Protein AF-A0A0T6AW36-F1 (afdb_monomer_lite)

Secondary structure (DSSP, 8-state):
-------EEEEEE-TTS-EEEEEES-----------TT-SSTTPPP-GGGGT-PPP----SEETTEE-S--HHHHHHHT---GGGTTS-EEEEETTEEEEE-------------S--

Structure (mmCIF, N/CA/C/O backbone):
data_AF-A0A0T6AW36-F1
#
_entry.id   AF-A0A0T6AW36-F1
#
loop_
_atom_site.group_PDB
_atom_site.id
_atom_site.type_symbol
_atom_site.label_atom_id
_atom_site.label_alt_id
_atom_site.label_comp_id
_atom_site.label_asym_id
_atom_site.label_entity_id
_atom_site.label_seq_id
_atom_site.pdbx_PDB_ins_code
_atom_site.Cartn_x
_atom_site.Cartn_y
_atom_site.Cartn_z
_atom_site.occupancy
_atom_site.B_iso_or_equiv
_atom_site.auth_seq_id
_atom_site.auth_comp_id
_atom_site.auth_asym_id
_atom_site.auth_atom_id
_atom_site.pdbx_PDB_model_num
ATOM 1 N N . MET A 1 1 ? -12.308 -7.978 -17.381 1.00 54.38 1 MET A N 1
ATOM 2 C CA . MET A 1 1 ? -11.086 -7.158 -17.254 1.00 54.38 1 MET A CA 1
ATOM 3 C C . MET A 1 1 ? -10.209 -7.868 -16.243 1.00 54.38 1 MET A C 1
ATOM 5 O O . MET A 1 1 ? -10.606 -7.950 -15.087 1.00 54.38 1 MET A O 1
ATOM 9 N N . GLU A 1 2 ? -9.123 -8.490 -16.688 1.00 70.62 2 GLU A N 1
ATOM 10 C CA . GLU A 1 2 ? -8.188 -9.165 -15.784 1.00 70.62 2 GLU A CA 1
ATOM 11 C C . GLU A 1 2 ? -7.526 -8.128 -14.873 1.00 70.62 2 GLU A C 1
ATOM 13 O O . GLU A 1 2 ? -7.161 -7.035 -15.310 1.00 70.62 2 GLU A O 1
ATOM 18 N N . VAL A 1 3 ? -7.455 -8.436 -13.582 1.00 79.19 3 VAL A N 1
ATOM 19 C CA . VAL A 1 3 ? -6.803 -7.591 -12.582 1.00 79.19 3 VAL A CA 1
ATOM 20 C C . VAL A 1 3 ? -5.428 -8.178 -12.297 1.00 79.19 3 VAL A C 1
ATOM 22 O O . VAL A 1 3 ? -5.330 -9.283 -11.778 1.00 79.19 3 VAL A O 1
ATOM 25 N N . ASN A 1 4 ? -4.374 -7.434 -12.632 1.00 86.19 4 ASN A N 1
ATOM 26 C CA . ASN A 1 4 ? -2.994 -7.843 -12.381 1.00 86.19 4 ASN A CA 1
ATOM 27 C C . ASN A 1 4 ? -2.525 -7.248 -11.043 1.00 86.19 4 ASN A C 1
ATOM 29 O O . ASN A 1 4 ? -2.314 -6.033 -10.971 1.00 86.19 4 ASN A O 1
ATOM 33 N N . PRO A 1 5 ? -2.406 -8.044 -9.963 1.00 90.00 5 PRO A N 1
ATOM 34 C CA . PRO A 1 5 ? -1.929 -7.536 -8.682 1.00 90.00 5 PRO A CA 1
ATOM 35 C C . PRO A 1 5 ? -0.445 -7.159 -8.785 1.00 90.00 5 PRO A C 1
ATOM 37 O O . PRO A 1 5 ? 0.387 -7.996 -9.119 1.00 90.00 5 PRO A O 1
ATOM 40 N N . LEU A 1 6 ? -0.117 -5.899 -8.485 1.00 90.81 6 LEU A N 1
ATOM 41 C CA . LEU A 1 6 ? 1.259 -5.388 -8.547 1.00 90.81 6 LEU A CA 1
ATOM 42 C C . LEU A 1 6 ? 1.986 -5.487 -7.205 1.00 90.81 6 LEU A C 1
ATOM 44 O O . LEU A 1 6 ? 3.135 -5.908 -7.132 1.00 90.81 6 LEU A O 1
ATOM 48 N N . SER A 1 7 ? 1.333 -5.042 -6.130 1.00 91.00 7 SER A N 1
ATOM 49 C CA . SER A 1 7 ? 1.919 -5.052 -4.791 1.00 91.00 7 SER A CA 1
ATOM 50 C C . SER A 1 7 ? 0.849 -5.019 -3.706 1.00 91.00 7 SER A C 1
ATOM 52 O O . SER A 1 7 ? -0.271 -4.553 -3.927 1.00 91.00 7 SER A O 1
ATOM 54 N N . ILE A 1 8 ? 1.218 -5.512 -2.527 1.00 92.88 8 ILE A N 1
ATOM 55 C CA . ILE A 1 8 ? 0.453 -5.415 -1.288 1.00 92.88 8 ILE A CA 1
ATOM 56 C C . ILE A 1 8 ? 1.187 -4.429 -0.386 1.00 92.88 8 ILE A C 1
ATOM 58 O O . ILE A 1 8 ? 2.390 -4.564 -0.156 1.00 92.88 8 ILE A O 1
ATOM 62 N N . ILE A 1 9 ? 0.458 -3.435 0.119 1.00 93.38 9 ILE A N 1
ATOM 63 C CA . ILE A 1 9 ? 0.996 -2.393 0.991 1.00 93.38 9 ILE A CA 1
ATOM 64 C C . ILE A 1 9 ? 0.205 -2.409 2.295 1.00 93.38 9 ILE A C 1
ATOM 66 O O . ILE A 1 9 ? -1.018 -2.274 2.290 1.00 93.38 9 ILE A O 1
ATOM 70 N N . LEU A 1 10 ? 0.914 -2.556 3.410 1.00 93.19 10 LEU A N 1
ATOM 71 C CA . LEU A 1 10 ? 0.361 -2.445 4.752 1.00 93.19 10 LEU A CA 1
ATOM 72 C C . LEU A 1 10 ? 0.954 -1.211 5.423 1.00 93.19 10 LEU A C 1
ATOM 74 O O . LEU A 1 10 ? 2.163 -1.131 5.633 1.00 93.19 10 LEU A O 1
ATOM 78 N N . VAL A 1 11 ? 0.089 -0.266 5.780 1.00 92.31 11 VAL A N 1
ATOM 79 C CA . VAL A 1 11 ? 0.473 0.933 6.525 1.00 92.31 11 VAL A CA 1
ATOM 80 C C . VAL A 1 11 ? -0.093 0.846 7.933 1.00 92.31 11 VAL A C 1
ATOM 82 O O . VAL A 1 11 ? -1.292 0.642 8.118 1.00 92.31 11 VAL A O 1
ATOM 85 N N . LYS A 1 12 ? 0.777 1.008 8.931 1.00 90.94 12 LYS A N 1
ATOM 86 C CA . LYS A 1 12 ? 0.397 1.168 10.336 1.00 90.94 12 LYS A CA 1
ATOM 87 C C . LYS A 1 12 ? 0.707 2.601 10.752 1.00 90.94 12 LYS A C 1
ATOM 89 O O . LYS A 1 12 ? 1.858 3.022 10.685 1.00 90.94 12 LYS A O 1
ATOM 94 N N . SER A 1 13 ? -0.300 3.315 11.237 1.00 86.75 13 SER A N 1
ATOM 95 C CA . SER A 1 13 ? -0.136 4.626 11.868 1.00 86.75 13 SER A CA 1
ATOM 96 C C . SER A 1 13 ? -0.258 4.478 13.384 1.00 86.75 13 SER A C 1
ATOM 98 O O . SER A 1 13 ? -1.217 3.876 13.867 1.00 86.75 13 SER A O 1
ATOM 100 N N . ASP A 1 14 ? 0.724 4.977 14.131 1.00 82.81 14 ASP A N 1
ATOM 101 C CA . ASP A 1 14 ? 0.688 5.024 15.595 1.00 82.81 14 ASP A CA 1
ATOM 102 C C . ASP A 1 14 ? 0.109 6.362 16.090 1.00 82.81 14 ASP A C 1
ATOM 104 O O . ASP A 1 14 ? 0.076 7.355 15.360 1.00 82.81 14 ASP A O 1
ATOM 108 N N . SER A 1 15 ? -0.336 6.413 17.346 1.00 73.62 15 SER A N 1
ATOM 109 C CA . SER A 1 15 ? -0.949 7.611 17.943 1.00 73.62 15 SER A CA 1
ATOM 110 C C . SER A 1 15 ? 0.022 8.786 18.075 1.00 73.62 15 SER A C 1
ATOM 112 O O . SER A 1 15 ? -0.408 9.933 18.164 1.00 73.62 15 SER A O 1
ATOM 114 N N . LYS A 1 16 ? 1.329 8.508 18.053 1.00 80.19 16 LYS A N 1
ATOM 115 C CA . LYS A 1 16 ? 2.406 9.507 18.104 1.00 80.19 16 LYS A CA 1
ATOM 116 C C . LYS A 1 16 ? 2.696 10.174 16.755 1.00 80.19 16 LYS A C 1
ATOM 118 O O . LYS A 1 16 ? 3.552 11.045 16.691 1.00 80.19 16 LYS A O 1
ATOM 123 N N . GLY A 1 17 ? 2.000 9.773 15.690 1.00 79.88 17 GLY A N 1
ATOM 124 C CA . GLY A 1 17 ? 2.238 10.266 14.332 1.00 79.88 17 GLY A CA 1
ATOM 125 C C . GLY A 1 17 ? 3.243 9.434 13.533 1.00 79.88 17 GLY A C 1
ATOM 126 O O . GLY A 1 17 ? 3.357 9.641 12.326 1.00 79.88 17 GLY A O 1
ATOM 127 N N . ASP A 1 18 ? 3.900 8.456 14.164 1.00 86.75 18 ASP A N 1
ATOM 128 C CA . ASP A 1 18 ? 4.804 7.524 13.491 1.00 86.75 18 ASP A CA 1
ATOM 129 C C . ASP A 1 18 ? 4.050 6.625 12.508 1.00 86.75 18 ASP A C 1
ATOM 131 O O . ASP A 1 18 ? 2.949 6.132 12.785 1.00 86.75 18 ASP A O 1
ATOM 135 N N . ARG A 1 19 ? 4.662 6.386 11.345 1.00 89.88 19 ARG A N 1
ATOM 136 C CA . ARG A 1 19 ? 4.085 5.578 10.268 1.00 89.88 19 ARG A CA 1
ATOM 137 C C . ARG A 1 19 ? 5.070 4.505 9.849 1.00 89.88 19 ARG A C 1
ATOM 139 O O . ARG A 1 19 ? 6.213 4.794 9.513 1.00 89.88 19 ARG A O 1
ATOM 146 N N . LEU A 1 20 ? 4.601 3.265 9.848 1.00 90.94 20 LEU A N 1
ATOM 147 C CA . LEU A 1 20 ? 5.333 2.127 9.312 1.00 90.94 20 LEU A CA 1
ATOM 148 C C . LEU A 1 20 ? 4.661 1.683 8.022 1.00 90.94 20 LEU A C 1
ATOM 150 O O . LEU A 1 20 ? 3.435 1.573 7.966 1.00 90.94 20 LEU A O 1
ATOM 154 N N . LEU A 1 21 ? 5.470 1.404 7.006 1.00 92.62 21 LEU A N 1
ATOM 155 C CA . LEU A 1 21 ? 5.019 0.863 5.736 1.00 92.62 21 LEU A CA 1
ATOM 156 C C . LEU A 1 21 ? 5.730 -0.457 5.466 1.00 92.62 21 LEU A C 1
ATOM 158 O O . LEU A 1 21 ? 6.956 -0.533 5.487 1.00 92.62 21 LEU A O 1
ATOM 162 N N . PHE A 1 22 ? 4.941 -1.477 5.159 1.00 92.50 22 PHE A N 1
ATOM 163 C CA . PHE A 1 22 ? 5.409 -2.751 4.637 1.00 92.50 22 PHE A CA 1
ATOM 164 C C . PHE A 1 22 ? 4.909 -2.894 3.204 1.00 92.50 22 PHE A C 1
ATOM 166 O O . PHE A 1 22 ? 3.724 -2.691 2.938 1.00 92.50 22 PHE A O 1
ATOM 173 N N . ARG A 1 23 ? 5.808 -3.248 2.282 1.00 91.69 23 ARG A N 1
ATOM 174 C CA . ARG A 1 23 ? 5.491 -3.487 0.870 1.00 91.69 23 ARG A CA 1
ATOM 175 C C . ARG A 1 23 ? 5.953 -4.880 0.464 1.00 91.69 23 ARG A C 1
ATOM 177 O O . ARG A 1 23 ? 7.090 -5.256 0.744 1.00 91.69 23 ARG A O 1
ATOM 184 N N . TYR A 1 24 ? 5.076 -5.602 -0.223 1.00 90.44 24 TYR A N 1
ATOM 185 C CA . TYR A 1 24 ? 5.379 -6.860 -0.891 1.00 90.44 24 TYR A CA 1
ATOM 186 C C . TYR A 1 24 ? 5.009 -6.769 -2.384 1.00 90.44 24 TYR A C 1
ATOM 188 O O . TYR A 1 24 ? 3.894 -6.332 -2.674 1.00 90.44 24 TYR A O 1
ATOM 196 N N . PRO A 1 25 ? 5.866 -7.192 -3.330 1.00 88.69 25 PRO A N 1
ATOM 197 C CA . PRO A 1 25 ? 7.228 -7.694 -3.130 1.00 88.69 25 PRO A CA 1
ATOM 198 C C . PRO A 1 25 ? 8.139 -6.672 -2.441 1.00 88.69 25 PRO A C 1
ATOM 200 O O . PRO A 1 25 ? 7.919 -5.463 -2.544 1.00 88.69 25 PRO A O 1
ATOM 203 N N . PHE A 1 26 ? 9.128 -7.156 -1.682 1.00 83.19 26 PHE A N 1
ATOM 204 C CA . PHE A 1 26 ? 10.083 -6.254 -1.047 1.00 83.19 26 PHE A CA 1
ATOM 205 C C . PHE A 1 26 ? 10.884 -5.549 -2.136 1.00 83.19 26 PHE A C 1
ATOM 207 O O . PHE A 1 26 ? 11.503 -6.190 -2.983 1.00 83.19 26 PHE A O 1
ATOM 214 N N . HIS A 1 27 ? 10.859 -4.224 -2.109 1.00 71.00 27 HIS A N 1
ATOM 215 C CA . HIS A 1 27 ? 11.637 -3.423 -3.031 1.00 71.00 27 HIS A CA 1
ATOM 216 C C . HIS A 1 27 ? 12.916 -3.016 -2.318 1.00 71.00 27 HIS A C 1
ATOM 218 O O . HIS A 1 27 ? 12.889 -2.191 -1.400 1.00 71.00 27 HIS A O 1
ATOM 224 N N . ILE A 1 28 ? 14.027 -3.615 -2.731 1.00 68.00 28 ILE A N 1
ATOM 225 C CA . ILE A 1 28 ? 15.343 -3.140 -2.334 1.00 68.00 28 ILE A CA 1
ATOM 226 C C . ILE A 1 28 ? 15.492 -1.778 -3.003 1.00 68.00 28 ILE A C 1
ATOM 228 O O . ILE A 1 28 ? 15.561 -1.689 -4.226 1.00 68.00 28 ILE A O 1
ATOM 232 N N . LYS A 1 29 ? 15.505 -0.706 -2.207 1.00 64.81 29 LYS A N 1
ATOM 233 C CA . LYS A 1 29 ? 16.066 0.554 -2.684 1.00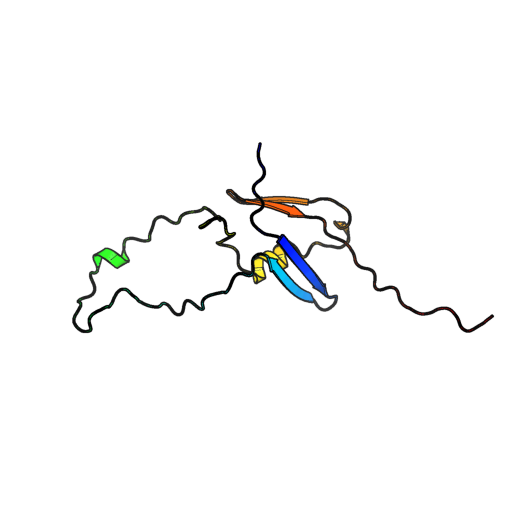 64.81 29 LYS A CA 1
ATOM 234 C C . LYS A 1 29 ? 17.544 0.273 -2.896 1.00 64.81 29 LYS A C 1
ATOM 236 O O . LYS A 1 29 ? 18.315 0.318 -1.940 1.00 64.81 29 LYS A O 1
ATOM 241 N N . GLU A 1 30 ? 17.936 -0.067 -4.119 1.00 53.97 30 GLU A N 1
ATOM 242 C CA . GLU A 1 30 ? 19.310 0.183 -4.521 1.00 53.97 30 GLU A CA 1
ATOM 243 C C . GLU A 1 30 ? 19.510 1.667 -4.249 1.00 53.97 30 GLU A C 1
ATOM 245 O O . GLU A 1 30 ? 18.796 2.514 -4.795 1.00 53.97 30 GLU A O 1
ATOM 250 N N . SER A 1 31 ? 20.373 1.975 -3.281 1.00 45.31 31 SER A N 1
ATOM 251 C CA . SER A 1 31 ? 20.881 3.3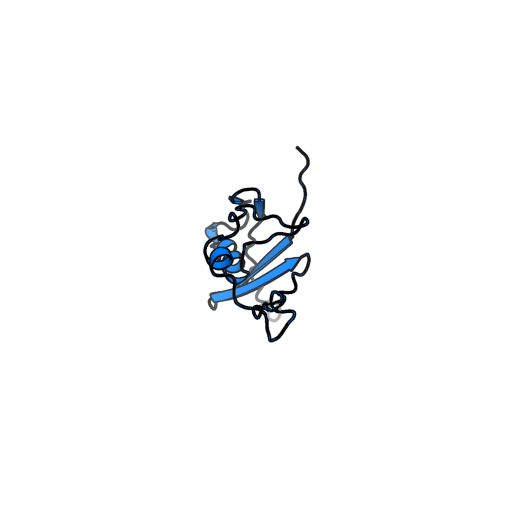20 -3.105 1.00 45.31 31 SER A CA 1
ATOM 252 C C . SER A 1 31 ? 21.557 3.652 -4.421 1.00 45.31 31 SER A C 1
ATOM 254 O O . SER A 1 31 ? 22.731 3.351 -4.613 1.00 45.31 31 SER A O 1
ATOM 256 N N . ASN A 1 32 ? 20.791 4.221 -5.347 1.00 44.41 32 ASN A N 1
ATOM 257 C CA . ASN A 1 32 ? 21.311 4.936 -6.485 1.00 44.41 32 ASN A CA 1
ATOM 258 C C . ASN A 1 32 ? 21.972 6.201 -5.914 1.00 44.41 32 ASN A C 1
ATOM 260 O O . ASN A 1 32 ? 21.525 7.318 -6.153 1.00 44.41 32 ASN A O 1
ATOM 264 N N . GLU A 1 33 ? 23.082 6.017 -5.186 1.00 41.09 33 GLU A N 1
ATOM 265 C CA . GLU A 1 33 ? 24.276 6.785 -5.513 1.00 41.09 33 GLU A CA 1
ATOM 266 C C . GLU A 1 33 ? 24.308 6.777 -7.037 1.00 41.09 33 GLU A C 1
ATOM 268 O O . GLU A 1 33 ? 24.170 5.686 -7.605 1.00 41.09 33 GLU A O 1
ATOM 273 N N . PRO A 1 34 ? 24.357 7.926 -7.726 1.00 45.62 34 PRO A N 1
ATOM 274 C CA . PRO A 1 34 ? 24.406 7.921 -9.170 1.00 45.62 34 PRO A CA 1
ATOM 275 C C . PRO A 1 34 ? 25.687 7.188 -9.550 1.00 45.62 34 PRO A C 1
ATOM 277 O O . PRO A 1 34 ? 26.763 7.777 -9.644 1.00 45.62 34 PRO A O 1
ATOM 280 N N . ALA A 1 35 ? 25.574 5.877 -9.757 1.00 46.91 35 ALA A N 1
ATOM 281 C CA . ALA A 1 35 ? 26.540 5.066 -10.432 1.00 46.91 35 ALA A CA 1
ATOM 282 C C . ALA A 1 35 ? 26.479 5.615 -11.843 1.00 46.91 35 ALA A C 1
ATOM 284 O O . ALA A 1 35 ? 25.686 5.189 -12.685 1.00 46.91 35 ALA A O 1
ATOM 285 N N . ASN A 1 36 ? 27.277 6.661 -12.036 1.00 48.16 36 ASN A N 1
ATOM 286 C CA . ASN A 1 36 ? 27.604 7.318 -13.274 1.00 48.16 36 ASN A CA 1
ATOM 287 C C . ASN A 1 36 ? 28.350 6.272 -14.109 1.00 48.16 36 ASN A C 1
ATOM 289 O O . ASN A 1 36 ? 29.547 6.338 -14.362 1.00 48.16 36 ASN A O 1
ATOM 293 N N . THR A 1 37 ? 27.621 5.230 -14.494 1.00 50.28 37 THR A N 1
ATOM 294 C CA . THR A 1 37 ? 28.065 4.088 -15.285 1.00 50.28 37 THR A CA 1
ATOM 295 C C . THR A 1 37 ? 28.301 4.498 -16.735 1.00 50.28 37 THR A C 1
ATOM 297 O O . THR A 1 37 ? 28.690 3.675 -17.560 1.00 50.28 37 THR A O 1
ATOM 300 N N . ARG A 1 38 ? 28.170 5.795 -17.045 1.00 55.34 38 ARG A N 1
ATOM 301 C CA . ARG A 1 38 ? 28.539 6.395 -18.324 1.00 55.34 38 ARG A CA 1
ATOM 302 C C . ARG A 1 38 ? 29.990 6.859 -18.428 1.00 55.34 38 ARG A C 1
ATOM 304 O O . ARG A 1 38 ? 30.309 7.558 -19.382 1.00 55.34 38 ARG A O 1
ATOM 311 N N . ARG A 1 39 ? 30.910 6.457 -17.543 1.00 57.06 39 ARG A N 1
ATOM 312 C CA . ARG A 1 39 ? 32.349 6.695 -17.785 1.00 57.06 39 ARG A CA 1
ATOM 313 C C . ARG A 1 39 ? 33.187 5.446 -17.562 1.00 57.06 39 ARG A C 1
ATOM 315 O O . ARG A 1 39 ? 33.931 5.333 -16.599 1.00 57.06 39 ARG A O 1
ATOM 322 N N . LYS A 1 40 ? 33.101 4.516 -18.519 1.00 60.84 40 LYS A N 1
ATOM 323 C CA . LYS A 1 40 ? 34.004 3.355 -18.627 1.00 60.84 40 LYS A CA 1
ATOM 324 C C . LYS A 1 40 ? 35.448 3.722 -19.017 1.00 60.84 40 LYS A C 1
ATOM 326 O O . LYS A 1 40 ? 36.249 2.816 -19.203 1.00 60.84 40 LYS A O 1
ATOM 331 N N . ASN A 1 41 ? 35.805 5.005 -19.135 1.00 60.41 41 ASN A N 1
ATOM 332 C CA . ASN A 1 41 ? 37.186 5.408 -19.393 1.00 60.41 41 ASN A CA 1
ATOM 333 C C . ASN A 1 41 ? 37.533 6.778 -18.777 1.00 60.41 41 ASN A C 1
ATOM 335 O O . ASN A 1 41 ? 36.761 7.727 -18.938 1.00 60.41 41 ASN A O 1
ATOM 339 N N . PRO A 1 42 ? 38.713 6.920 -18.139 1.00 68.75 42 PRO A N 1
ATOM 340 C CA . PRO A 1 42 ? 39.176 8.168 -17.520 1.00 68.75 42 PRO A CA 1
ATOM 341 C C . PRO A 1 42 ? 39.506 9.285 -18.528 1.00 68.75 42 PRO A C 1
ATOM 343 O O . PRO A 1 42 ? 39.780 10.410 -18.124 1.00 68.75 42 PRO A O 1
ATOM 346 N N . TYR A 1 43 ? 39.448 8.997 -19.832 1.00 69.25 43 TYR A N 1
ATOM 347 C CA . TYR A 1 43 ? 39.758 9.936 -20.917 1.00 69.25 43 TYR A CA 1
ATOM 348 C C . TYR A 1 43 ? 38.544 10.324 -21.774 1.00 69.25 43 TYR A C 1
ATOM 350 O O . TYR A 1 43 ? 38.696 10.976 -22.804 1.00 69.25 43 TYR A O 1
ATOM 358 N N . THR A 1 44 ? 37.330 9.914 -21.399 1.00 68.38 44 THR A N 1
ATOM 359 C CA . THR A 1 44 ? 36.134 10.239 -22.185 1.00 68.38 44 THR A CA 1
ATOM 360 C C . THR A 1 44 ? 35.719 11.695 -21.960 1.00 68.38 44 THR A C 1
ATOM 362 O O . THR A 1 44 ? 35.381 12.087 -20.842 1.00 68.38 44 THR A O 1
ATOM 365 N N . LEU A 1 45 ? 35.717 12.490 -23.034 1.00 69.94 45 LEU A N 1
ATOM 366 C CA . LEU A 1 45 ? 35.208 13.861 -23.019 1.00 69.94 45 LEU A CA 1
ATOM 367 C C . LEU A 1 45 ? 33.680 13.856 -22.806 1.00 69.94 45 LEU A C 1
ATOM 369 O O . LEU A 1 45 ? 32.987 13.057 -23.439 1.00 69.94 45 LEU A O 1
ATOM 373 N N . PRO A 1 46 ? 33.133 14.716 -21.926 1.00 62.09 46 PRO A N 1
ATOM 374 C CA . PRO A 1 46 ? 31.691 14.826 -21.737 1.00 62.09 46 PRO A CA 1
ATOM 375 C C . PRO A 1 46 ? 31.033 15.372 -23.010 1.00 62.09 46 PRO A C 1
ATOM 377 O O . PRO A 1 46 ? 31.294 16.504 -23.410 1.00 62.09 46 PRO A O 1
ATOM 380 N N . ILE A 1 47 ? 30.171 14.573 -23.640 1.00 67.31 47 ILE A N 1
ATOM 381 C CA . ILE A 1 47 ? 29.351 15.014 -24.772 1.00 67.31 47 ILE A CA 1
ATOM 382 C C . ILE A 1 47 ? 28.253 15.930 -24.213 1.00 67.31 47 ILE A C 1
ATOM 384 O O . ILE A 1 47 ? 27.369 15.478 -23.491 1.00 67.31 47 ILE A O 1
ATOM 388 N N . ILE A 1 48 ? 28.335 17.228 -24.514 1.00 62.62 48 ILE A N 1
ATOM 389 C CA . ILE A 1 48 ? 27.434 18.273 -23.988 1.00 62.62 48 ILE A CA 1
ATOM 390 C C . ILE A 1 48 ? 25.982 18.065 -24.465 1.00 62.62 48 ILE A C 1
ATOM 392 O O . ILE A 1 48 ? 25.037 18.435 -23.773 1.00 62.62 48 ILE A O 1
ATOM 396 N N . GLU A 1 49 ? 25.792 17.407 -25.609 1.00 58.78 49 GLU A N 1
ATOM 397 C CA . GLU A 1 49 ? 24.479 17.128 -26.210 1.00 58.78 49 GLU A CA 1
ATOM 398 C C . GLU A 1 49 ? 23.625 16.147 -25.380 1.00 58.78 49 GLU A C 1
ATOM 400 O O . GLU A 1 49 ? 22.397 16.206 -25.406 1.00 58.78 49 GLU A O 1
ATOM 405 N N . ASP A 1 50 ? 24.266 15.302 -24.570 1.00 54.81 50 ASP A N 1
ATOM 406 C CA . ASP A 1 50 ? 23.628 14.270 -23.739 1.00 54.81 50 ASP A CA 1
ATOM 407 C C . ASP A 1 50 ? 23.060 14.841 -22.416 1.00 54.81 50 ASP A C 1
ATOM 409 O O . ASP A 1 50 ? 22.320 14.168 -21.704 1.00 54.81 50 ASP A O 1
ATOM 413 N N . LEU A 1 51 ? 23.370 16.105 -22.085 1.00 56.28 51 LEU A N 1
ATOM 414 C CA . LEU A 1 51 ? 22.793 16.827 -20.936 1.00 56.28 51 LEU A CA 1
ATOM 415 C C . LEU A 1 51 ? 21.435 17.475 -21.247 1.00 56.28 51 LEU A C 1
ATOM 417 O O . LEU A 1 51 ? 20.704 17.832 -20.325 1.00 56.28 51 LEU A O 1
ATOM 421 N N . LEU A 1 52 ? 21.101 17.648 -22.529 1.00 53.66 52 LEU A N 1
ATOM 422 C CA . LEU A 1 52 ? 19.860 18.292 -22.983 1.00 53.66 52 LEU A CA 1
ATOM 423 C C . LEU A 1 52 ? 18.751 17.290 -23.321 1.00 53.66 52 LEU A C 1
ATOM 425 O O . LEU A 1 52 ? 17.586 17.670 -23.419 1.00 53.66 52 LEU A O 1
ATOM 429 N N . GLN A 1 53 ? 19.084 16.007 -23.460 1.00 55.44 53 GLN A N 1
ATOM 430 C CA . GLN A 1 53 ? 18.102 14.939 -23.604 1.00 55.44 53 GLN A CA 1
ATOM 431 C C . GLN A 1 53 ? 17.703 14.434 -22.220 1.00 55.44 53 GLN A C 1
ATOM 433 O O . GLN A 1 53 ? 18.151 13.382 -21.768 1.00 55.44 53 GLN A O 1
ATOM 438 N N . SER A 1 54 ? 16.825 15.170 -21.530 1.00 54.66 54 SER A N 1
ATOM 439 C CA . SER A 1 54 ? 16.036 14.534 -20.475 1.00 54.66 54 SER A CA 1
ATOM 440 C C . SER A 1 54 ? 15.299 13.359 -21.128 1.00 54.66 54 SER A C 1
ATOM 442 O O . SER A 1 54 ? 14.544 13.609 -22.078 1.00 54.66 54 SER A O 1
ATOM 444 N N . PRO A 1 55 ? 15.504 12.103 -20.690 1.00 58.53 55 PRO A N 1
ATOM 445 C CA . PRO A 1 55 ? 14.728 10.986 -21.209 1.00 58.53 55 PRO A CA 1
ATOM 446 C C . PRO A 1 55 ? 13.242 11.349 -21.117 1.00 58.53 55 PRO A C 1
ATOM 448 O O . PRO A 1 55 ? 12.857 11.976 -20.121 1.00 58.53 55 PRO A O 1
ATOM 451 N N . PRO A 1 56 ? 12.404 11.010 -22.116 1.00 52.59 56 PRO A N 1
ATOM 452 C CA . PRO A 1 56 ? 10.969 11.226 -22.001 1.00 52.59 56 PRO A CA 1
ATOM 453 C C . PRO A 1 56 ? 10.525 10.593 -20.687 1.00 52.59 56 PRO A C 1
ATOM 455 O O . PRO A 1 56 ? 10.737 9.399 -20.471 1.00 52.59 56 PRO A O 1
ATOM 458 N N . GLN A 1 57 ? 10.011 11.417 -19.772 1.00 56.91 57 GLN A N 1
ATOM 459 C CA . GLN A 1 57 ? 9.602 10.944 -18.459 1.00 56.91 57 GLN A CA 1
ATOM 460 C C . GLN A 1 57 ? 8.456 9.970 -18.685 1.00 56.91 57 GLN A C 1
ATOM 462 O O . GLN A 1 57 ? 7.339 10.371 -19.007 1.00 56.91 57 GLN A O 1
ATOM 467 N N . LEU A 1 58 ? 8.760 8.678 -18.603 1.00 55.88 58 LEU A N 1
ATOM 468 C CA . LEU A 1 58 ? 7.761 7.635 -18.685 1.00 55.88 58 LEU A CA 1
ATOM 469 C C . LEU A 1 58 ? 6.852 7.843 -17.469 1.00 55.88 58 LEU A C 1
ATOM 471 O O . LEU A 1 58 ? 7.238 7.551 -16.344 1.00 55.88 58 LEU A O 1
ATOM 475 N N . THR A 1 59 ? 5.664 8.409 -17.677 1.00 65.94 59 THR A N 1
ATOM 476 C CA . THR A 1 59 ? 4.709 8.739 -16.602 1.00 65.94 59 THR A CA 1
ATOM 477 C C . THR A 1 59 ? 4.021 7.500 -16.011 1.00 65.94 59 THR A C 1
ATOM 4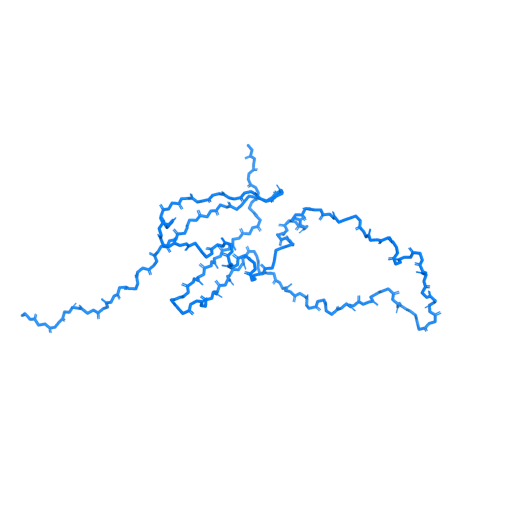79 O O . THR A 1 59 ? 3.125 7.621 -15.172 1.00 65.94 59 THR A O 1
ATOM 482 N N . SER A 1 60 ? 4.423 6.304 -16.451 1.00 82.38 60 SER A N 1
ATOM 483 C CA . SER A 1 60 ? 3.936 5.027 -15.942 1.00 82.38 60 SER A CA 1
ATOM 484 C C . SER A 1 60 ? 4.541 4.729 -14.576 1.00 82.38 60 SER A C 1
ATOM 486 O O . SER A 1 60 ? 5.750 4.840 -14.370 1.00 82.38 60 SER A O 1
ATOM 488 N N . ASN A 1 61 ? 3.692 4.297 -13.646 1.00 86.38 61 ASN A N 1
ATOM 489 C CA . ASN A 1 61 ? 4.124 3.851 -12.323 1.00 86.38 61 ASN A CA 1
ATOM 490 C C . ASN A 1 61 ? 4.391 2.336 -12.279 1.00 86.38 61 ASN A C 1
ATOM 492 O O . ASN A 1 61 ? 4.440 1.745 -11.198 1.00 86.38 61 ASN A O 1
ATOM 496 N N . ILE A 1 62 ? 4.527 1.689 -13.439 1.00 87.06 62 ILE A N 1
ATOM 497 C CA . ILE A 1 62 ? 4.745 0.251 -13.564 1.00 87.06 62 ILE A CA 1
ATOM 498 C C . ILE A 1 62 ? 6.032 0.022 -14.355 1.00 87.06 62 ILE A C 1
ATOM 500 O O . ILE A 1 62 ? 6.126 0.362 -15.531 1.00 87.06 62 ILE A O 1
ATOM 504 N N . PHE A 1 63 ? 7.013 -0.620 -13.728 1.00 84.69 63 PHE A N 1
ATOM 505 C CA . PHE A 1 63 ? 8.256 -1.019 -14.383 1.00 84.69 63 PHE A CA 1
ATOM 506 C C . PHE A 1 63 ? 8.548 -2.485 -14.081 1.00 84.69 63 PHE A C 1
ATOM 508 O O . PHE A 1 63 ? 8.586 -2.885 -12.920 1.00 84.69 63 PHE A O 1
ATOM 515 N N . ASN A 1 64 ? 8.729 -3.301 -15.124 1.00 83.06 64 ASN A N 1
ATOM 516 C CA . ASN A 1 64 ? 8.965 -4.747 -15.010 1.00 83.06 64 ASN A CA 1
ATOM 517 C C . ASN A 1 64 ? 7.953 -5.476 -14.097 1.00 83.06 64 ASN A C 1
ATOM 519 O O . ASN A 1 64 ? 8.317 -6.374 -13.343 1.00 83.06 64 ASN A O 1
ATOM 523 N N . GLY A 1 65 ? 6.679 -5.067 -14.130 1.00 82.62 65 GLY A N 1
ATOM 524 C CA . GLY A 1 65 ? 5.624 -5.640 -13.283 1.00 82.62 65 GLY A CA 1
ATOM 525 C C . GLY A 1 65 ? 5.678 -5.215 -11.809 1.00 82.62 65 GLY A C 1
ATOM 526 O O . GLY A 1 65 ? 4.883 -5.701 -11.011 1.00 82.62 65 GLY A O 1
ATOM 527 N N . HIS A 1 66 ? 6.575 -4.297 -11.444 1.00 85.44 66 HIS A N 1
ATOM 528 C CA . HIS A 1 66 ? 6.690 -3.734 -10.104 1.00 85.44 66 HIS A CA 1
ATOM 529 C C . HIS A 1 66 ? 6.166 -2.293 -10.056 1.00 85.44 66 HIS A C 1
ATOM 531 O O . HIS A 1 66 ? 6.260 -1.540 -11.024 1.00 85.44 66 HIS A O 1
ATOM 537 N N . LEU A 1 67 ? 5.640 -1.898 -8.895 1.00 88.44 67 LEU A N 1
ATOM 538 C CA . LEU A 1 67 ? 5.204 -0.530 -8.622 1.00 88.44 67 LEU A CA 1
ATOM 539 C C . LEU A 1 67 ? 6.417 0.402 -8.446 1.00 88.44 67 LEU A C 1
ATOM 541 O O . LEU A 1 67 ? 7.173 0.260 -7.483 1.00 88.44 67 LEU A O 1
ATOM 545 N N . THR A 1 68 ? 6.596 1.372 -9.338 1.00 86.94 68 THR A N 1
ATOM 546 C CA . THR A 1 68 ? 7.680 2.372 -9.297 1.00 86.94 68 THR A CA 1
ATOM 547 C C . THR A 1 68 ? 7.130 3.796 -9.232 1.00 86.94 68 THR A C 1
ATOM 549 O O . THR A 1 68 ? 5.932 4.009 -9.365 1.00 86.94 68 THR A O 1
ATOM 552 N N . GLY A 1 69 ? 7.989 4.786 -8.965 1.00 85.44 69 GLY A N 1
ATOM 553 C CA . GLY A 1 69 ? 7.595 6.205 -8.926 1.00 85.44 69 GLY A CA 1
ATOM 554 C C . GLY A 1 69 ? 6.982 6.687 -7.605 1.00 85.44 69 GLY A C 1
ATOM 555 O O . GLY A 1 69 ? 6.833 7.889 -7.407 1.00 85.44 69 GLY A O 1
ATOM 556 N N . PHE A 1 70 ? 6.697 5.785 -6.660 1.00 88.19 70 PHE A N 1
ATOM 557 C CA . PHE A 1 70 ? 6.173 6.135 -5.339 1.00 88.19 70 PHE A CA 1
ATOM 558 C C . PHE A 1 70 ? 7.195 5.877 -4.230 1.00 88.19 70 PHE A C 1
ATOM 560 O O . PHE A 1 70 ? 7.655 4.746 -4.038 1.00 88.19 70 PHE A O 1
ATOM 567 N N . THR A 1 71 ? 7.520 6.919 -3.463 1.00 89.12 71 THR A N 1
ATOM 568 C CA . THR A 1 71 ? 8.350 6.781 -2.262 1.00 89.12 71 THR A CA 1
ATOM 569 C C . THR A 1 71 ? 7.547 6.164 -1.119 1.00 89.12 71 THR A C 1
ATOM 571 O O . THR A 1 71 ? 6.335 6.357 -1.004 1.00 89.12 71 THR A O 1
ATOM 574 N N . ASP A 1 72 ? 8.227 5.427 -0.240 1.00 89.25 72 ASP A N 1
ATOM 575 C CA . ASP A 1 72 ? 7.570 4.802 0.915 1.00 89.25 72 ASP A CA 1
ATOM 576 C C . ASP A 1 72 ? 6.974 5.856 1.861 1.00 89.25 72 ASP A C 1
ATOM 578 O O . ASP A 1 72 ? 5.902 5.648 2.420 1.00 89.25 72 ASP A O 1
ATOM 582 N N . GLU A 1 73 ? 7.623 7.015 1.995 1.00 89.44 73 GLU A N 1
ATOM 583 C CA . GLU A 1 73 ? 7.101 8.145 2.767 1.00 89.44 73 GLU A CA 1
ATOM 584 C C . GLU A 1 73 ? 5.769 8.638 2.188 1.00 89.44 73 GLU A C 1
ATOM 586 O O . GLU A 1 73 ? 4.776 8.743 2.915 1.00 89.44 73 GLU A O 1
ATOM 591 N N . PHE A 1 74 ? 5.712 8.840 0.869 1.00 90.19 74 PHE A N 1
ATOM 592 C CA . PHE A 1 74 ? 4.491 9.245 0.186 1.00 90.19 74 PHE A CA 1
ATOM 593 C C . PHE A 1 74 ? 3.372 8.213 0.364 1.00 90.19 74 PHE A C 1
ATOM 595 O O . PHE A 1 74 ? 2.273 8.574 0.780 1.00 90.19 74 PHE A O 1
ATOM 602 N N . LEU A 1 75 ? 3.651 6.926 0.128 1.00 91.81 75 LEU A N 1
ATOM 603 C CA . LEU A 1 75 ? 2.666 5.848 0.291 1.00 91.81 75 LEU A CA 1
ATOM 604 C C . LEU A 1 75 ? 2.188 5.714 1.744 1.00 91.81 75 LEU A C 1
ATOM 606 O O . LEU A 1 75 ? 0.998 5.506 1.986 1.00 91.81 75 LEU A O 1
ATOM 610 N N . SER A 1 76 ? 3.092 5.876 2.716 1.00 91.62 76 SER A N 1
ATOM 611 C CA . SER A 1 76 ? 2.743 5.849 4.139 1.00 91.62 76 SER A CA 1
ATOM 612 C C . SER A 1 76 ? 1.786 6.982 4.504 1.00 91.62 76 SER A C 1
ATOM 614 O O . SER A 1 76 ? 0.901 6.795 5.332 1.00 91.62 76 SER A O 1
ATOM 616 N N . SER A 1 77 ? 1.929 8.145 3.862 1.00 90.25 77 SER A N 1
ATOM 617 C CA . SER A 1 77 ? 1.049 9.290 4.071 1.00 90.25 77 SER A CA 1
ATOM 618 C C . SER A 1 77 ? -0.281 9.142 3.355 1.00 90.25 77 SER A C 1
ATOM 620 O O . SER A 1 77 ? -1.331 9.381 3.948 1.00 90.25 77 SER A O 1
ATOM 622 N N . LEU A 1 78 ? -0.243 8.675 2.109 1.00 90.81 78 LEU A N 1
ATOM 623 C CA . LEU A 1 78 ? -1.421 8.490 1.274 1.00 90.81 78 LEU A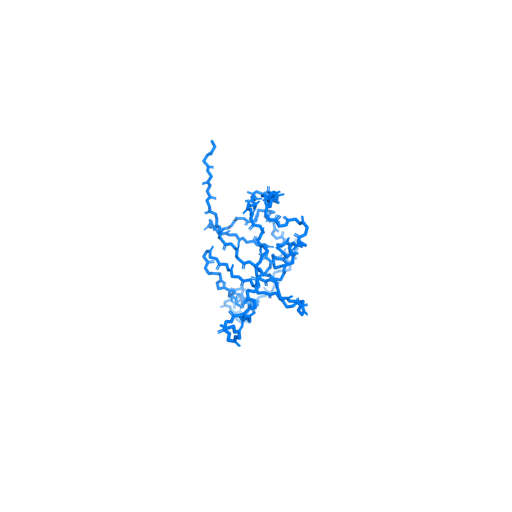 CA 1
ATOM 624 C C . LEU A 1 78 ? -2.423 7.509 1.895 1.00 90.81 78 LEU A C 1
ATOM 626 O O . LEU A 1 78 ? -3.631 7.714 1.796 1.00 90.81 78 LEU A O 1
ATOM 630 N N . PHE A 1 79 ? -1.927 6.456 2.549 1.00 89.88 79 PHE A N 1
ATOM 631 C CA . PHE A 1 79 ? -2.762 5.407 3.141 1.00 89.88 79 PHE A CA 1
ATOM 632 C C . PHE A 1 79 ? -2.911 5.503 4.665 1.00 89.88 79 PHE A C 1
ATOM 634 O O . PHE A 1 79 ? -3.595 4.670 5.260 1.00 89.88 79 PHE A O 1
ATOM 641 N N . ALA A 1 80 ? -2.344 6.533 5.301 1.00 88.12 80 ALA A N 1
ATOM 642 C CA . ALA A 1 80 ? -2.627 6.885 6.693 1.00 88.12 80 ALA A CA 1
ATOM 643 C C . ALA A 1 80 ? -3.975 7.616 6.789 1.00 88.12 80 ALA A C 1
ATOM 645 O O . ALA A 1 80 ? -4.051 8.836 6.952 1.00 88.12 80 ALA A O 1
ATOM 646 N N . VAL A 1 81 ? -5.061 6.862 6.639 1.00 84.50 81 VAL A N 1
ATOM 647 C CA . VAL A 1 81 ? -6.418 7.414 6.615 1.00 84.50 81 VAL A CA 1
ATOM 648 C C . VAL A 1 81 ? -6.912 7.729 8.035 1.00 84.50 81 VAL A C 1
ATOM 650 O O .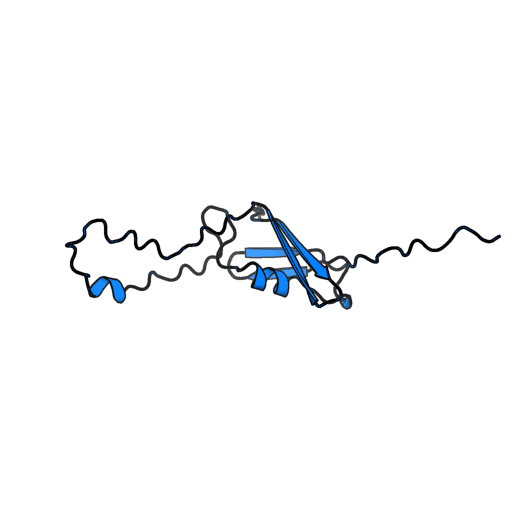 VAL A 1 81 ? -6.588 7.028 8.993 1.00 84.50 81 VAL A O 1
ATOM 653 N N . LYS A 1 82 ? -7.731 8.778 8.182 1.00 83.19 82 LYS A N 1
ATOM 654 C CA . LYS A 1 82 ? -8.424 9.096 9.442 1.00 83.19 82 LYS A CA 1
ATOM 655 C C . LYS A 1 82 ? -9.359 7.959 9.871 1.00 83.19 82 LYS A C 1
ATOM 657 O O . LYS A 1 82 ? -9.961 7.294 9.030 1.00 83.19 82 LYS A O 1
ATOM 662 N N . ALA A 1 83 ? -9.558 7.822 11.184 1.00 82.25 83 ALA A N 1
ATOM 663 C CA . ALA A 1 83 ? -10.414 6.793 11.783 1.00 82.25 83 ALA A CA 1
ATOM 664 C C . ALA A 1 83 ? -11.866 6.808 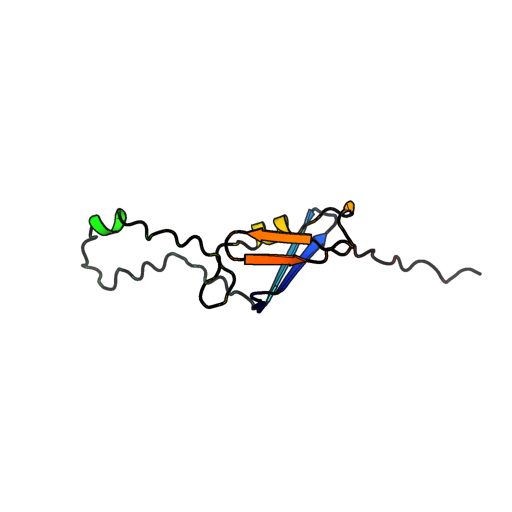11.263 1.00 82.25 83 ALA A C 1
ATOM 666 O O . ALA A 1 83 ? -12.499 5.762 11.170 1.00 82.25 83 ALA A O 1
ATOM 667 N N . GLU A 1 84 ? -12.377 7.977 10.870 1.00 85.44 84 GLU A N 1
ATOM 668 C CA . GLU A 1 84 ? -13.727 8.158 10.311 1.00 85.44 84 GLU A CA 1
ATOM 669 C C . GLU A 1 84 ? -13.948 7.419 8.981 1.00 85.44 84 GLU A C 1
ATOM 671 O O . GLU A 1 84 ? -15.079 7.099 8.620 1.00 85.44 84 GLU A O 1
ATOM 676 N N . LEU A 1 85 ? -12.869 7.144 8.247 1.00 83.81 85 LEU A N 1
ATOM 677 C CA . LEU A 1 85 ? -12.901 6.456 6.957 1.00 83.81 85 LEU A CA 1
ATOM 678 C C . LEU A 1 85 ? -12.562 4.962 7.084 1.00 83.81 85 LEU A C 1
ATOM 680 O O . LEU A 1 85 ? -12.537 4.253 6.078 1.00 83.81 85 LEU A O 1
ATOM 684 N N . CYS A 1 86 ? -12.307 4.467 8.301 1.00 86.44 86 CYS A N 1
ATOM 685 C CA . CYS A 1 86 ? -12.090 3.045 8.545 1.00 86.44 86 CYS A CA 1
ATOM 686 C C . CYS A 1 86 ? -13.365 2.222 8.294 1.00 86.44 86 CYS A C 1
ATOM 688 O O . CYS A 1 86 ? -14.486 2.726 8.356 1.00 86.44 86 CYS A O 1
ATOM 690 N N . ASN A 1 87 ? -13.185 0.925 8.031 1.00 85.62 87 ASN A N 1
ATOM 691 C CA . ASN A 1 87 ? -14.250 -0.044 7.731 1.00 85.62 87 ASN A CA 1
ATOM 692 C C . ASN A 1 87 ? -15.027 0.242 6.434 1.00 85.62 87 ASN A C 1
ATOM 694 O O . ASN A 1 87 ? -16.076 -0.351 6.185 1.00 85.62 87 ASN A O 1
ATOM 698 N N . ARG A 1 88 ? -14.505 1.129 5.583 1.00 87.25 88 ARG A N 1
ATOM 699 C CA . ARG A 1 88 ? -15.006 1.378 4.232 1.00 87.25 88 ARG A CA 1
ATOM 700 C C . ARG A 1 88 ? -13.905 1.082 3.228 1.00 87.25 88 ARG A C 1
ATOM 702 O O . ARG A 1 88 ? -12.738 1.373 3.470 1.00 87.25 88 ARG A O 1
ATOM 709 N N . LYS A 1 89 ? -14.281 0.491 2.096 1.00 90.25 89 LYS A N 1
ATOM 710 C CA . LYS A 1 89 ? -13.374 0.315 0.960 1.00 90.25 89 LYS A CA 1
ATOM 711 C C . LYS A 1 89 ? -13.021 1.693 0.403 1.00 90.25 89 LYS A C 1
ATOM 713 O O . LYS A 1 89 ? -13.934 2.483 0.162 1.00 90.25 89 LYS A O 1
ATOM 718 N N . PHE A 1 90 ? -11.738 1.955 0.157 1.00 89.56 90 PHE A N 1
ATOM 719 C CA . PHE A 1 90 ? -11.336 3.074 -0.693 1.00 89.56 90 PHE A CA 1
ATOM 720 C C . PHE A 1 90 ? -10.635 2.557 -1.947 1.00 89.56 90 PHE A C 1
ATOM 722 O O . PHE A 1 90 ? -9.932 1.545 -1.937 1.00 89.56 90 PHE A O 1
ATOM 729 N N . GLU A 1 91 ? -10.871 3.252 -3.052 1.00 92.69 91 GLU A N 1
ATOM 730 C CA . GLU A 1 91 ? -10.197 3.004 -4.316 1.00 92.69 91 GLU A CA 1
ATOM 731 C C . GLU A 1 91 ? -9.601 4.314 -4.809 1.00 92.69 91 GLU A C 1
ATOM 733 O O . GLU A 1 91 ? -10.280 5.340 -4.834 1.00 92.69 91 GLU A O 1
ATOM 738 N N . LEU A 1 92 ? -8.329 4.282 -5.193 1.00 91.19 92 LEU A N 1
ATOM 739 C CA . LEU A 1 92 ? -7.614 5.436 -5.716 1.00 91.19 92 LEU A CA 1
ATOM 740 C C . LEU A 1 92 ? -6.880 5.026 -6.987 1.00 91.19 92 LEU A C 1
ATOM 742 O O . LEU A 1 92 ? -6.037 4.131 -6.961 1.00 91.19 92 LEU A O 1
ATOM 746 N N . LYS A 1 93 ? -7.183 5.687 -8.104 1.00 92.31 93 LYS A N 1
ATOM 747 C CA . LYS A 1 93 ? -6.484 5.476 -9.372 1.00 92.31 93 LYS A CA 1
ATOM 748 C C . LYS A 1 93 ? -5.502 6.616 -9.614 1.00 92.31 93 LYS A C 1
ATOM 750 O O . LYS A 1 93 ? -5.911 7.772 -9.652 1.00 92.31 93 LYS A O 1
ATOM 755 N N . VAL A 1 94 ? -4.232 6.277 -9.804 1.00 89.56 94 VAL A N 1
ATOM 756 C CA . VAL A 1 94 ? -3.161 7.213 -10.161 1.00 89.56 94 VAL A CA 1
ATOM 757 C C . VAL A 1 94 ? -2.487 6.682 -11.419 1.00 89.56 94 VAL A C 1
ATOM 759 O O . VAL A 1 94 ? -1.908 5.598 -11.401 1.00 89.56 94 VAL A O 1
ATOM 762 N N . ASN A 1 95 ? -2.576 7.439 -12.512 1.00 88.69 95 ASN A N 1
ATOM 763 C CA . ASN A 1 95 ? -2.113 7.035 -13.841 1.00 88.69 95 ASN A CA 1
ATOM 764 C C . ASN A 1 95 ? -2.674 5.653 -14.244 1.00 88.69 95 ASN A C 1
ATOM 766 O O . ASN A 1 95 ? -3.886 5.475 -14.408 1.00 88.69 95 ASN A O 1
ATOM 770 N N . ASP A 1 96 ? -1.783 4.680 -14.388 1.00 88.94 96 ASP A N 1
ATOM 771 C CA . ASP A 1 96 ? -2.010 3.297 -14.786 1.00 88.94 96 ASP A CA 1
ATOM 772 C C . ASP A 1 96 ? -2.183 2.325 -13.605 1.00 88.94 96 ASP A C 1
ATOM 774 O O . ASP A 1 96 ? -2.454 1.144 -13.818 1.00 88.94 96 ASP A O 1
ATOM 778 N N . VAL A 1 97 ? -2.114 2.807 -12.358 1.00 91.44 97 VAL A N 1
ATOM 779 C CA . VAL A 1 97 ? -2.226 1.987 -11.141 1.00 91.44 97 VAL A CA 1
ATOM 780 C C . VAL A 1 97 ? -3.517 2.298 -10.384 1.00 91.44 97 VAL A C 1
ATOM 782 O O . VAL A 1 97 ? -3.872 3.456 -10.161 1.00 91.44 97 VAL A O 1
ATOM 785 N N . ARG A 1 98 ? -4.224 1.250 -9.940 1.00 93.31 98 ARG A N 1
ATOM 786 C CA . ARG A 1 98 ? -5.385 1.356 -9.041 1.00 93.31 98 ARG A CA 1
ATOM 787 C C . ARG A 1 98 ? -5.058 0.740 -7.685 1.00 93.31 98 ARG A C 1
ATOM 789 O O . ARG A 1 98 ? -4.905 -0.473 -7.574 1.00 93.31 98 ARG A O 1
ATOM 796 N N . PHE A 1 99 ? -5.022 1.573 -6.655 1.00 93.19 99 PHE A N 1
ATOM 797 C CA . PHE A 1 99 ? -4.934 1.151 -5.267 1.00 93.19 99 PHE A CA 1
ATOM 798 C C . PHE A 1 99 ? -6.324 0.812 -4.746 1.00 93.19 99 PHE A C 1
ATOM 800 O O . PHE A 1 99 ? -7.257 1.604 -4.880 1.00 93.19 99 PHE A O 1
ATOM 807 N N . VAL A 1 100 ? -6.448 -0.370 -4.155 1.00 92.94 100 VAL A N 1
ATOM 808 C CA . VAL A 1 100 ? -7.659 -0.839 -3.484 1.00 92.94 100 VAL A CA 1
ATOM 809 C C . VAL A 1 100 ? -7.273 -1.209 -2.067 1.00 92.94 100 VAL A C 1
ATOM 811 O O . VAL A 1 100 ? -6.279 -1.901 -1.850 1.00 92.94 100 VAL A O 1
ATOM 814 N N . SER A 1 101 ? -8.042 -0.739 -1.103 1.00 90.50 101 SER A N 1
ATOM 815 C CA . SER A 1 101 ? -7.620 -0.747 0.293 1.00 90.50 101 SER A CA 1
ATOM 816 C C . SER A 1 101 ? -8.808 -0.812 1.245 1.00 90.50 101 SER A C 1
ATOM 818 O O . SER A 1 101 ? -9.944 -0.430 0.942 1.00 90.50 101 SER A O 1
ATOM 820 N N . HIS A 1 102 ? -8.499 -1.302 2.439 1.00 91.75 102 HIS A N 1
ATOM 821 C CA . HIS A 1 102 ? -9.460 -1.564 3.496 1.00 91.75 102 HIS A CA 1
ATOM 822 C C . HIS A 1 102 ? -8.887 -1.054 4.829 1.00 91.75 102 HIS A C 1
ATOM 824 O O . HIS A 1 102 ? -8.385 -1.847 5.631 1.00 91.75 102 HIS A O 1
ATOM 830 N N . PRO A 1 103 ? -8.881 0.275 5.061 1.00 90.62 103 PRO A N 1
ATOM 831 C CA . PRO A 1 103 ? -8.397 0.849 6.311 1.00 90.62 103 PRO A CA 1
ATOM 832 C C . PRO A 1 103 ? -9.191 0.285 7.489 1.00 90.62 103 PRO A C 1
ATOM 834 O O . PRO A 1 103 ? -10.421 0.335 7.516 1.00 90.62 103 PRO A O 1
ATOM 837 N N . THR A 1 104 ? -8.477 -0.245 8.476 1.00 88.56 104 THR A N 1
ATOM 838 C CA . THR A 1 104 ? -9.068 -0.917 9.635 1.00 88.56 104 THR A CA 1
ATOM 839 C C . THR A 1 104 ? -8.578 -0.248 10.909 1.00 88.56 104 THR A C 1
ATOM 841 O O . THR A 1 104 ? -7.372 -0.104 11.112 1.00 88.56 104 THR A O 1
ATOM 844 N N . LEU A 1 105 ? -9.510 0.153 11.776 1.00 86.38 105 LEU A N 1
ATOM 845 C CA . LEU A 1 105 ? -9.170 0.710 13.080 1.00 86.38 105 LEU A CA 1
ATOM 846 C C . LEU A 1 105 ? -8.898 -0.436 14.058 1.00 86.38 105 LEU A C 1
ATOM 848 O O . LEU A 1 105 ? -9.813 -1.149 14.465 1.00 86.38 105 LEU A O 1
ATOM 852 N N . LEU A 1 106 ? -7.639 -0.600 14.454 1.00 82.06 106 LEU A N 1
ATOM 853 C CA . LEU A 1 106 ? -7.252 -1.576 15.468 1.00 82.06 106 LEU A CA 1
ATOM 854 C C . LEU A 1 106 ? -7.370 -0.943 16.858 1.00 82.06 106 LEU A C 1
ATOM 856 O O . LEU A 1 106 ? -6.493 -0.197 17.289 1.00 82.06 106 LEU A O 1
ATOM 860 N N . GLN A 1 107 ? -8.447 -1.249 17.580 1.00 79.19 107 GLN A N 1
ATOM 861 C CA . GLN A 1 107 ? -8.541 -0.919 19.001 1.00 79.19 107 GLN A CA 1
ATOM 862 C C . GLN A 1 107 ? -7.675 -1.909 19.786 1.00 79.19 107 GLN A C 1
ATOM 864 O O . GLN A 1 107 ? -7.926 -3.116 19.760 1.00 79.19 107 GLN A O 1
ATOM 869 N N . ARG A 1 108 ? -6.638 -1.429 20.489 1.00 71.31 108 ARG A N 1
ATOM 870 C CA . ARG A 1 108 ? -5.948 -2.284 21.464 1.00 71.31 108 ARG A CA 1
ATOM 871 C C . ARG A 1 108 ? -6.954 -2.629 22.554 1.00 71.31 108 ARG A C 1
ATOM 873 O O . ARG A 1 108 ? -7.435 -1.745 23.256 1.00 71.31 108 ARG A O 1
ATOM 880 N N . ARG A 1 109 ? -7.279 -3.913 22.686 1.00 65.69 109 ARG A N 1
ATOM 881 C CA . ARG A 1 109 ? -8.102 -4.407 23.788 1.00 65.69 109 ARG A CA 1
ATOM 882 C C . ARG A 1 109 ? -7.307 -4.183 25.076 1.00 65.69 109 ARG A C 1
ATOM 884 O O . ARG A 1 109 ? -6.299 -4.854 25.295 1.00 65.69 109 ARG A O 1
ATOM 891 N N . ASN A 1 110 ? -7.714 -3.212 25.890 1.00 55.78 110 ASN A N 1
ATOM 892 C CA . ASN A 1 110 ? -7.173 -3.062 27.236 1.00 55.78 110 ASN A CA 1
ATOM 893 C C . ASN A 1 110 ? -7.557 -4.322 28.013 1.00 55.78 110 ASN A C 1
ATOM 895 O O . ASN A 1 110 ? -8.737 -4.609 28.208 1.00 55.78 110 ASN A O 1
ATOM 899 N N . LYS A 1 111 ? -6.559 -5.122 28.380 1.00 53.53 111 LYS A N 1
ATOM 900 C CA . LYS A 1 111 ? -6.735 -6.303 29.220 1.00 53.53 111 LYS A CA 1
ATOM 901 C C . LYS A 1 111 ? -6.871 -5.821 30.667 1.00 53.53 111 LYS A C 1
ATOM 903 O O . LYS A 1 111 ? -5.906 -5.846 31.417 1.00 53.53 111 LYS A O 1
ATOM 908 N N . THR A 1 112 ? -8.047 -5.320 31.023 1.00 55.88 112 THR A N 1
ATOM 909 C CA . THR A 1 112 ? -8.420 -4.987 32.404 1.00 55.88 112 THR A CA 1
ATOM 910 C C . THR A 1 112 ? -9.874 -5.371 32.640 1.00 55.88 112 THR A C 1
ATOM 912 O O . THR A 1 112 ? -10.771 -4.544 32.506 1.00 55.88 112 THR A O 1
ATOM 915 N N . GLN A 1 113 ? -10.085 -6.647 32.954 1.00 49.81 113 GLN A N 1
ATOM 916 C CA . GLN A 1 113 ? -11.117 -7.151 33.863 1.00 49.81 113 GLN A CA 1
ATOM 917 C C . GLN A 1 113 ? -10.958 -8.670 33.936 1.00 49.81 113 GLN A C 1
ATOM 919 O O . GLN A 1 113 ? -11.036 -9.329 32.904 1.00 49.81 113 GLN A O 1
ATOM 924 N N . ASP A 1 114 ? -10.552 -9.157 35.112 1.00 49.56 114 ASP A N 1
ATOM 925 C CA . ASP A 1 114 ? -11.141 -10.311 35.813 1.00 49.56 114 ASP A CA 1
ATOM 926 C C . ASP A 1 114 ? -10.284 -10.636 37.049 1.00 49.56 114 ASP A C 1
ATOM 928 O O . ASP A 1 114 ? -9.559 -11.618 37.053 1.00 49.56 114 ASP A O 1
ATOM 932 N N . GLU A 1 115 ? -10.339 -9.782 38.080 1.00 49.22 115 GLU A N 1
ATOM 933 C CA . GLU A 1 115 ? -10.046 -10.135 39.485 1.00 49.22 115 GLU A CA 1
ATOM 934 C C . GLU A 1 115 ? -10.763 -9.129 40.404 1.00 49.22 115 GLU A C 1
ATOM 936 O O . GLU A 1 115 ? -10.150 -8.189 40.902 1.00 49.22 115 GLU A O 1
ATOM 941 N N . SER A 1 116 ? -12.086 -9.261 40.556 1.00 47.22 116 SER A N 1
ATOM 942 C CA . SER A 1 116 ? -12.872 -8.820 41.729 1.00 47.22 116 SER A CA 1
ATOM 943 C C . SER A 1 116 ? -14.345 -9.164 41.501 1.00 47.22 116 SER A C 1
ATOM 945 O O . SER A 1 116 ? -14.994 -8.559 40.647 1.00 47.22 116 SER A O 1
ATOM 947 N N . GLY A 1 117 ? -14.850 -10.128 42.268 1.00 40.78 117 GLY A N 1
ATOM 948 C CA . GLY A 1 117 ? -16.236 -10.591 42.277 1.00 40.78 117 GLY A CA 1
ATOM 949 C C . GLY A 1 117 ? -16.341 -11.909 43.015 1.00 40.78 117 GLY A C 1
ATOM 950 O O . GLY A 1 117 ? -16.354 -12.942 42.317 1.00 40.78 117 GLY A O 1
#

Sequence (117 aa):
MEVNPLSIILVKSDSKGDRLLFRYPFHIKESNEPANTRRKNPYTLPIIEDLLQSPPQLTSNIFNGHLTGFTDEFLSSLFAVKAELCNRKFELKVNDVRFVSHPTLLQRRNKTQDESG

Radius of gyration: 22.02 Å; chains: 1; bounding box: 56×29×68 Å

Foldseek 3Di:
DDDQDQKDWDWDADPVRDIDIDIPVDDPPPPPPVPCVVDPDPPDDDDPVVVPCPDPPPQDLADPSHGHPDDRVRVNVVPPDDPVCAQDWDWDDDDPDIDIDHHHDDDDPDPDDDDDD

pLDDT: mean 76.08, std 16.23, range [40.78, 93.38]

Organism: NCBI:txid1629725

InterPro domains:
  IPR005365 Nitrogen permease regulator 3 [PF03666] (69-113)
  IPR005365 Nitrogen permease regulator 3 [PTHR13153] (65-114)